Protein AF-A0A093KKQ3-F1 (afdb_monomer_lite)

Foldseek 3Di:
DLVVVLVVVLVVVLVVVLVVVLVVVLVVVLVVVLVVVLVVVLVVVLVVVLVVVLVVVPVVDPPVVSVVVSVVCSVPVSVVCSVPVSVVCSVVVSVVCSVPVSVVCSVPVSVVVSVVVSVVVSCVVCVPD

Radius of gyration: 27.03 Å; chains: 1; bounding box: 68×16×72 Å

pLDDT: mean 73.83, std 5.03, range [50.47, 81.94]

Sequence (129 aa):
VCASLCPHVCASLCPHVCASLCPHVCASLCPHVCASLCPHVCASLCPHVCASLCPHVCASLCPHVCASLCPHVCASLCPHVCASLCPHVCASLCPHVCASLCPHVCASLCPHVCASLCPHVCASLCPHV

Secondary structure (DSSP, 8-state):
-HHHHHHHHHHHHHHHHHHHHHHHHHHHHHHHHHHHHHHHHHHHHHHHHHHHHHHHHHHHS-HHHHHHHHHHHHHHHHHHHHHHHHHHHHHHHHHHHHHHHHHHHHHHHHHHHHHHHHHHHHHHH-TT-

Organism: Eurypyga helias (NCBI:txid54383)

Structure (mmCIF, N/C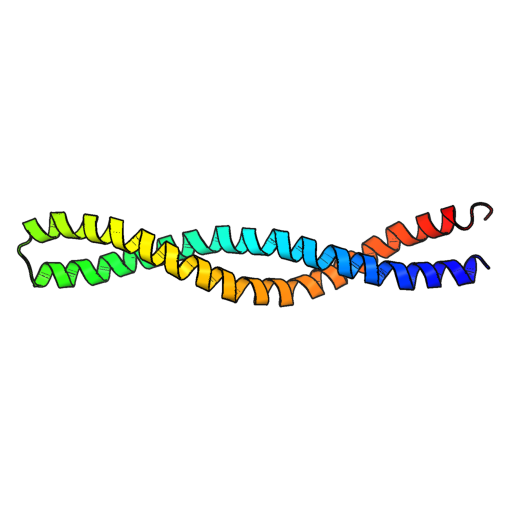A/C/O backbone):
data_AF-A0A093KKQ3-F1
#
_entry.id   AF-A0A093KKQ3-F1
#
loop_
_atom_site.group_PDB
_atom_site.id
_atom_site.type_symbol
_atom_site.label_atom_id
_atom_site.label_alt_id
_atom_site.label_comp_id
_atom_site.label_asym_id
_atom_site.label_entity_id
_atom_site.label_seq_id
_atom_site.pdbx_PDB_ins_code
_atom_site.Cartn_x
_atom_site.Cartn_y
_atom_site.Cartn_z
_atom_site.occupancy
_atom_site.B_iso_or_equiv
_atom_site.auth_seq_id
_atom_site.auth_comp_id
_atom_site.auth_asym_id
_atom_site.auth_atom_id
_atom_site.pdbx_PDB_model_num
ATOM 1 N N . VAL A 1 1 ? 30.386 -2.195 -33.028 1.00 60.06 1 VAL A N 1
ATOM 2 C CA . VAL A 1 1 ? 30.259 -3.036 -31.812 1.00 60.06 1 VAL A CA 1
ATOM 3 C C . VAL A 1 1 ? 29.685 -2.232 -30.652 1.00 60.06 1 VAL A C 1
ATOM 5 O O . VAL A 1 1 ? 28.593 -2.552 -30.218 1.00 60.06 1 VAL A O 1
ATOM 8 N N . CYS A 1 2 ? 30.326 -1.139 -30.224 1.00 64.69 2 CYS A N 1
ATOM 9 C CA . CYS A 1 2 ? 29.816 -0.274 -29.149 1.00 64.69 2 CYS A CA 1
ATOM 10 C C . CYS A 1 2 ? 28.413 0.304 -29.404 1.00 64.69 2 CYS A C 1
ATOM 12 O O . CYS A 1 2 ? 27.513 0.100 -28.599 1.00 64.69 2 CYS A O 1
ATOM 14 N N . ALA A 1 3 ? 28.180 0.921 -30.568 1.00 67.31 3 ALA A N 1
ATOM 15 C CA . ALA A 1 3 ? 26.886 1.530 -30.904 1.00 67.31 3 ALA A CA 1
ATOM 16 C C . ALA A 1 3 ? 25.694 0.548 -30.916 1.00 67.31 3 ALA A C 1
ATOM 18 O O . ALA A 1 3 ? 24.561 0.965 -30.706 1.00 67.31 3 ALA A O 1
ATOM 19 N N . SER A 1 4 ? 25.936 -0.749 -31.136 1.00 71.12 4 SER A N 1
ATOM 20 C CA . SER A 1 4 ? 24.900 -1.789 -31.103 1.00 71.12 4 SER A CA 1
ATOM 21 C C . SER A 1 4 ? 24.794 -2.468 -29.735 1.00 71.12 4 SER A C 1
ATOM 23 O O . SER A 1 4 ? 23.703 -2.832 -29.317 1.00 71.12 4 SER A O 1
ATOM 25 N N . LEU A 1 5 ? 25.907 -2.630 -29.013 1.00 73.88 5 LEU A N 1
ATOM 26 C CA . LEU A 1 5 ? 25.936 -3.313 -27.717 1.00 73.88 5 LEU A CA 1
ATOM 27 C C . LEU A 1 5 ? 25.300 -2.465 -26.609 1.00 73.88 5 LEU A C 1
ATOM 29 O O . LEU A 1 5 ? 24.531 -2.979 -25.801 1.00 73.88 5 LEU A O 1
ATOM 33 N N . CYS A 1 6 ? 25.573 -1.161 -26.612 1.00 75.06 6 CYS A N 1
ATOM 34 C CA . CYS A 1 6 ? 25.051 -0.199 -25.649 1.00 75.06 6 CYS A CA 1
ATOM 35 C C . CYS A 1 6 ? 23.516 -0.253 -25.505 1.00 75.06 6 CYS A C 1
ATOM 37 O O . CYS A 1 6 ? 23.044 -0.558 -24.409 1.00 75.06 6 CYS A O 1
ATOM 39 N N . PRO A 1 7 ? 22.710 -0.054 -26.566 1.00 77.38 7 PRO A N 1
ATOM 40 C CA . PRO A 1 7 ? 21.253 -0.114 -26.452 1.00 77.38 7 PRO A CA 1
ATOM 41 C C . PRO A 1 7 ? 20.736 -1.497 -26.029 1.00 77.38 7 PRO A C 1
ATOM 43 O O . PRO A 1 7 ? 19.763 -1.564 -25.282 1.00 77.38 7 PRO A O 1
ATOM 46 N N . HIS A 1 8 ? 21.397 -2.594 -26.423 1.00 79.31 8 HIS A N 1
ATOM 47 C CA . HIS A 1 8 ? 21.020 -3.943 -25.982 1.00 79.31 8 HIS A CA 1
ATOM 48 C C . HIS A 1 8 ? 21.252 -4.162 -24.483 1.00 79.31 8 HIS A C 1
ATOM 50 O O . HIS A 1 8 ? 20.366 -4.670 -23.793 1.00 79.31 8 HIS A O 1
ATOM 56 N N . VAL A 1 9 ? 22.405 -3.739 -23.961 1.00 77.19 9 VAL A N 1
ATOM 57 C CA . VAL A 1 9 ? 22.699 -3.813 -22.523 1.00 77.19 9 VAL A CA 1
ATOM 58 C C . VAL A 1 9 ? 21.701 -2.957 -21.750 1.00 77.19 9 VAL A C 1
ATOM 60 O O . VAL A 1 9 ? 21.103 -3.439 -20.793 1.00 77.19 9 VAL A O 1
ATOM 63 N N . CYS A 1 10 ? 21.434 -1.736 -22.212 1.00 75.81 10 CYS A N 1
ATOM 64 C CA . CYS A 1 10 ? 20.469 -0.830 -21.593 1.00 75.81 10 CYS A CA 1
ATOM 65 C C . CYS A 1 10 ? 19.054 -1.429 -21.556 1.00 75.81 10 CYS A C 1
ATOM 67 O 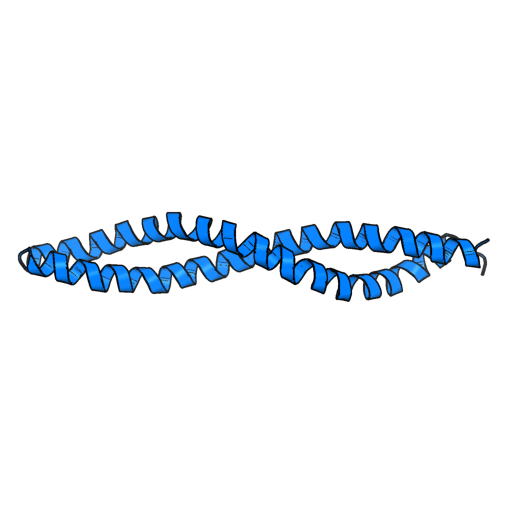O . CYS A 1 10 ? 18.433 -1.469 -20.496 1.00 75.81 10 CYS A O 1
ATOM 69 N N . ALA A 1 11 ? 18.578 -1.977 -22.677 1.00 78.62 11 ALA A N 1
ATOM 70 C CA . ALA A 1 11 ? 17.272 -2.628 -22.767 1.00 78.62 11 ALA A CA 1
ATOM 71 C C . ALA A 1 11 ? 17.144 -3.858 -21.851 1.00 78.62 11 ALA A C 1
ATOM 73 O O . ALA A 1 11 ? 16.043 -4.159 -21.398 1.00 78.62 11 ALA A O 1
ATOM 74 N N . SER A 1 12 ? 18.250 -4.548 -21.551 1.00 80.38 12 SER A N 1
ATOM 75 C CA . SER A 1 12 ? 18.267 -5.672 -20.604 1.00 80.38 12 SER A CA 1
ATOM 76 C C . SER A 1 12 ? 18.358 -5.226 -19.139 1.00 80.38 12 SER A C 1
ATOM 78 O O . SER A 1 12 ? 17.687 -5.788 -18.278 1.00 80.38 12 SER A O 1
ATOM 80 N N . LEU A 1 13 ? 19.139 -4.184 -18.841 1.00 76.31 13 LEU A N 1
ATOM 81 C CA . LEU A 1 13 ? 19.403 -3.740 -17.473 1.00 76.31 13 LEU A CA 1
ATOM 82 C C . LEU A 1 13 ? 18.191 -3.025 -16.869 1.00 76.31 13 LEU A C 1
ATOM 84 O O . LEU A 1 13 ? 17.849 -3.248 -15.711 1.00 76.31 13 LEU A O 1
ATOM 88 N N . CYS A 1 14 ? 17.523 -2.197 -17.672 1.00 74.69 14 CYS A N 1
ATOM 89 C CA . CYS A 1 14 ? 16.345 -1.434 -17.276 1.00 74.69 14 CYS A CA 1
ATOM 90 C C . CYS A 1 14 ? 15.255 -2.292 -16.607 1.00 74.69 14 CYS A C 1
ATOM 92 O O . CYS A 1 14 ? 14.917 -2.012 -15.457 1.00 74.69 14 CYS A O 1
ATOM 94 N N . PRO A 1 15 ? 14.732 -3.361 -17.238 1.00 78.00 15 PRO A N 1
ATOM 95 C CA . PRO A 1 15 ? 13.706 -4.196 -16.620 1.00 78.00 15 PRO A CA 1
ATOM 96 C C . PRO A 1 15 ? 14.198 -4.915 -15.357 1.00 78.00 15 PRO A C 1
ATOM 98 O O . PRO A 1 15 ? 13.417 -5.060 -14.419 1.00 78.00 15 PRO A O 1
ATOM 101 N N . HIS A 1 16 ? 15.476 -5.307 -15.276 1.00 79.62 16 HIS A N 1
ATOM 102 C CA . HIS A 1 16 ? 16.039 -5.899 -14.055 1.00 79.62 16 HIS A CA 1
ATOM 103 C C . HIS A 1 16 ? 16.093 -4.902 -12.896 1.00 79.62 16 HIS A C 1
ATOM 105 O O . HIS A 1 16 ? 15.691 -5.228 -11.778 1.00 79.62 16 HIS A O 1
ATOM 111 N N . VAL A 1 17 ? 16.531 -3.673 -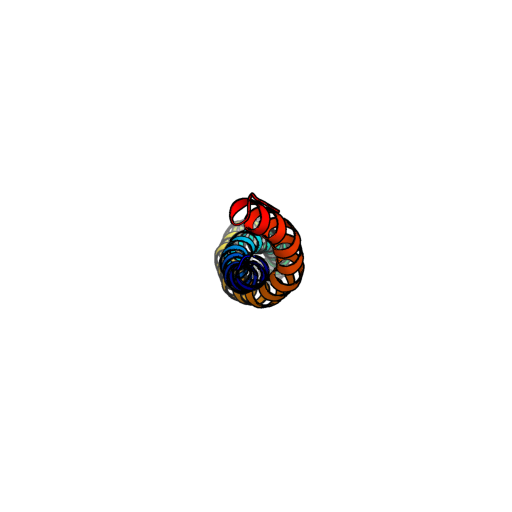13.165 1.00 75.75 17 VAL A N 1
ATOM 112 C CA . VAL A 1 17 ? 16.560 -2.600 -12.169 1.00 75.75 17 VAL A CA 1
ATOM 113 C C . VAL A 1 17 ? 15.139 -2.277 -11.705 1.00 75.75 17 VAL A C 1
ATOM 115 O O . VAL A 1 17 ? 14.901 -2.246 -10.498 1.00 75.75 17 VAL A O 1
ATOM 118 N N . CYS A 1 18 ? 14.175 -2.160 -12.624 1.00 73.44 18 CYS A N 1
ATOM 119 C CA . CYS A 1 18 ? 12.760 -1.992 -12.281 1.00 73.44 18 CYS A CA 1
ATOM 120 C C . CYS A 1 18 ? 12.255 -3.122 -11.380 1.00 73.44 18 CYS A C 1
ATOM 122 O O . CYS A 1 18 ? 11.741 -2.861 -10.296 1.00 73.44 18 CYS A O 1
ATOM 124 N N . ALA A 1 19 ? 12.449 -4.375 -11.796 1.00 77.19 19 ALA A N 1
ATOM 125 C CA . ALA A 1 19 ? 11.991 -5.546 -11.057 1.00 77.19 19 ALA A CA 1
ATOM 126 C C . ALA A 1 19 ? 12.617 -5.650 -9.657 1.00 77.19 19 ALA A C 1
ATOM 128 O O . ALA A 1 19 ? 11.985 -6.196 -8.759 1.00 77.19 19 ALA A O 1
ATOM 129 N N . SER A 1 20 ? 13.823 -5.108 -9.454 1.00 79.56 20 SER A N 1
ATOM 130 C CA . SER A 1 20 ? 14.462 -5.035 -8.135 1.00 79.56 20 SER A CA 1
ATOM 131 C C . SER A 1 20 ? 13.943 -3.879 -7.271 1.00 79.56 20 SER A C 1
ATOM 133 O O . SER A 1 20 ? 13.749 -4.048 -6.071 1.00 79.56 20 SER A O 1
ATOM 135 N N . LEU A 1 21 ? 13.657 -2.716 -7.864 1.00 75.06 21 LEU A N 1
ATOM 136 C CA . LEU A 1 21 ? 13.213 -1.519 -7.146 1.00 75.06 21 LEU A CA 1
ATOM 137 C C . LEU A 1 21 ? 11.751 -1.602 -6.710 1.00 75.06 21 LEU A C 1
ATOM 139 O O . LEU A 1 21 ? 11.443 -1.201 -5.587 1.00 75.06 21 LEU A O 1
ATOM 143 N N . CYS A 1 22 ? 10.859 -2.128 -7.560 1.00 73.25 22 CYS A N 1
ATOM 144 C CA . CYS A 1 22 ? 9.430 -2.182 -7.241 1.00 73.25 22 CYS A CA 1
ATOM 145 C C . CYS A 1 22 ? 9.175 -2.894 -5.890 1.00 73.25 22 CYS A C 1
ATOM 147 O O . CYS A 1 22 ? 8.547 -2.282 -5.029 1.00 73.25 22 CYS A O 1
ATOM 149 N N . PRO A 1 23 ? 9.707 -4.109 -5.624 1.00 76.38 23 PRO A N 1
ATOM 150 C CA . PRO A 1 23 ? 9.524 -4.802 -4.349 1.00 76.38 23 PRO A CA 1
ATOM 151 C C . PRO A 1 23 ? 10.029 -4.007 -3.144 1.00 76.38 23 PRO A C 1
ATOM 153 O O . PRO A 1 23 ? 9.369 -4.004 -2.109 1.00 76.38 23 PRO A O 1
ATOM 156 N N . HIS A 1 24 ? 11.169 -3.319 -3.266 1.00 79.31 24 HIS A N 1
ATOM 157 C CA . HIS A 1 24 ? 11.733 -2.521 -2.174 1.00 79.31 24 HIS A CA 1
ATOM 158 C C . HIS A 1 24 ? 10.862 -1.311 -1.834 1.00 79.31 24 HIS A C 1
ATOM 160 O O . HIS A 1 24 ? 10.651 -1.020 -0.657 1.00 79.31 24 HIS A O 1
ATOM 166 N N . VAL A 1 25 ? 10.317 -0.637 -2.848 1.00 74.00 25 VAL A N 1
ATOM 167 C CA . VAL A 1 25 ? 9.379 0.474 -2.643 1.00 74.00 25 VAL A CA 1
ATOM 168 C C . VAL A 1 25 ? 8.061 -0.036 -2.062 1.00 74.00 25 VAL A C 1
ATOM 170 O O . VAL A 1 25 ? 7.551 0.539 -1.103 1.00 74.00 25 VAL A O 1
ATOM 173 N N . CYS A 1 26 ? 7.532 -1.148 -2.580 1.00 72.44 26 CYS A N 1
ATOM 174 C CA . CYS A 1 26 ? 6.336 -1.780 -2.030 1.00 72.44 26 CYS A CA 1
ATOM 175 C C . CYS A 1 26 ? 6.548 -2.139 -0.537 1.00 72.44 26 CYS A C 1
ATOM 177 O O . CYS A 1 26 ? 5.713 -1.826 0.312 1.00 72.44 26 CYS A O 1
ATOM 179 N N . ALA A 1 27 ? 7.689 -2.751 -0.202 1.00 75.56 27 ALA A N 1
ATOM 180 C CA . ALA A 1 27 ? 8.023 -3.188 1.152 1.00 75.56 27 ALA A CA 1
ATOM 181 C C . ALA A 1 27 ? 8.261 -2.035 2.137 1.00 75.56 27 ALA A C 1
ATOM 183 O O . ALA A 1 27 ? 8.078 -2.240 3.333 1.00 75.56 27 ALA A O 1
ATOM 184 N N . SER A 1 28 ? 8.648 -0.843 1.675 1.00 78.31 28 SER A N 1
ATOM 185 C CA . SER A 1 28 ? 8.808 0.333 2.540 1.00 78.31 28 SER A CA 1
ATOM 186 C C . SER A 1 28 ? 7.499 1.101 2.733 1.00 78.31 28 SER A C 1
ATOM 188 O O . SER A 1 28 ? 7.192 1.521 3.848 1.00 78.31 28 SER A O 1
ATOM 190 N N . LEU A 1 29 ? 6.681 1.241 1.685 1.00 73.56 29 LEU A N 1
ATOM 191 C CA . LEU A 1 29 ? 5.404 1.958 1.755 1.00 73.56 29 LEU A CA 1
ATOM 192 C C . LEU A 1 29 ? 4.338 1.196 2.533 1.00 73.56 29 LEU A C 1
ATOM 194 O O . LEU A 1 29 ? 3.629 1.797 3.341 1.00 73.56 29 LEU A O 1
ATOM 198 N N . CYS A 1 30 ? 4.210 -0.108 2.293 1.00 72.62 30 CYS A N 1
ATOM 199 C CA . CYS A 1 30 ? 3.126 -0.899 2.860 1.00 72.62 30 CYS A CA 1
ATOM 200 C C . CYS A 1 30 ? 3.146 -0.852 4.430 1.00 72.62 30 CYS A C 1
ATOM 202 O O . CYS A 1 30 ? 2.107 -0.545 5.014 1.00 72.62 30 CYS A O 1
ATOM 204 N N . PRO A 1 31 ? 4.293 -0.927 5.147 1.00 75.38 31 PRO A N 1
ATOM 205 C CA . PRO A 1 31 ? 4.375 -0.665 6.596 1.00 75.38 31 PRO A CA 1
ATOM 206 C C . PRO A 1 31 ? 3.993 0.756 7.036 1.00 75.38 31 PRO A C 1
ATOM 208 O O . PRO A 1 31 ? 3.360 0.916 8.079 1.00 75.38 31 PRO A O 1
ATOM 211 N N . HIS A 1 32 ? 4.358 1.793 6.274 1.00 77.62 32 HIS A N 1
ATOM 212 C CA . HIS A 1 32 ? 4.003 3.181 6.603 1.00 77.62 32 HIS A CA 1
ATOM 213 C C . HIS A 1 32 ? 2.494 3.428 6.492 1.00 77.62 32 HIS A C 1
ATOM 215 O O . HIS A 1 32 ? 1.894 4.088 7.347 1.00 77.62 32 HIS A O 1
ATOM 221 N N . VAL A 1 33 ? 1.864 2.859 5.465 1.00 71.75 33 VAL A N 1
ATOM 222 C CA . VAL A 1 33 ? 0.409 2.900 5.290 1.00 71.75 33 VAL A CA 1
ATOM 223 C C . VAL A 1 33 ? -0.279 2.173 6.448 1.00 71.75 33 VAL A C 1
ATOM 225 O O . VAL A 1 33 ? -1.178 2.736 7.067 1.00 71.75 33 VAL A O 1
ATOM 228 N N . CYS A 1 34 ? 0.200 0.987 6.833 1.00 71.44 34 CYS A N 1
ATOM 229 C CA . CYS A 1 34 ? -0.286 0.283 8.024 1.00 71.44 34 CYS A CA 1
ATOM 230 C C . CYS A 1 34 ? -0.172 1.139 9.292 1.00 71.44 34 CYS A C 1
ATOM 232 O O . CYS A 1 34 ? -1.155 1.328 10.008 1.00 71.44 34 CYS A O 1
ATOM 234 N N . ALA A 1 35 ? 1.017 1.680 9.561 1.00 74.19 35 ALA A N 1
ATOM 235 C CA . ALA A 1 35 ? 1.310 2.430 10.778 1.00 74.19 35 ALA A CA 1
ATOM 236 C C . ALA A 1 35 ? 0.499 3.730 10.903 1.00 74.19 35 ALA A C 1
ATOM 238 O O . ALA A 1 35 ? 0.258 4.181 12.018 1.00 74.19 35 ALA A O 1
ATOM 239 N N . SER A 1 36 ? 0.068 4.322 9.787 1.00 76.88 36 SER A N 1
ATOM 240 C CA . SER A 1 36 ? -0.773 5.527 9.771 1.00 76.88 36 SER A CA 1
ATOM 241 C C . SER A 1 36 ? -2.268 5.210 9.866 1.00 76.88 36 SER A C 1
ATOM 243 O O . SER A 1 36 ? -2.983 5.852 10.634 1.00 76.88 36 SER A O 1
ATOM 245 N N . LEU A 1 37 ? -2.758 4.196 9.146 1.00 72.12 37 LEU A N 1
ATOM 246 C CA . LEU A 1 37 ? -4.180 3.830 9.148 1.00 72.12 37 LEU A CA 1
ATOM 247 C C . LEU A 1 37 ? -4.627 3.175 10.454 1.00 72.12 37 LEU A C 1
ATOM 249 O O . LEU A 1 37 ? -5.702 3.497 10.954 1.00 72.12 37 LEU A O 1
ATOM 253 N N . CYS A 1 38 ? -3.813 2.286 11.025 1.00 72.12 38 CYS A N 1
ATOM 254 C CA . CYS A 1 38 ? -4.149 1.568 12.257 1.00 72.12 38 CYS A CA 1
ATOM 255 C C . CYS A 1 38 ? -4.556 2.505 13.414 1.00 72.12 38 CYS A C 1
ATOM 257 O O . CYS A 1 38 ? -5.649 2.331 13.958 1.00 72.12 38 CYS A O 1
ATOM 259 N N . PRO A 1 39 ? -3.767 3.537 13.776 1.00 74.94 39 PRO A N 1
ATOM 260 C CA . PRO A 1 39 ? -4.157 4.464 14.833 1.00 74.94 39 PRO A CA 1
ATOM 261 C C . PRO A 1 39 ? -5.400 5.294 14.480 1.00 74.94 39 PRO A C 1
ATOM 263 O O . PRO A 1 39 ? -6.195 5.566 15.375 1.00 74.94 39 PRO A O 1
ATOM 266 N N . HIS A 1 40 ? -5.631 5.646 13.209 1.00 77.38 40 HIS A N 1
ATOM 267 C CA . HIS A 1 40 ? -6.856 6.349 12.795 1.00 77.38 40 HIS A CA 1
ATOM 268 C C . HIS A 1 40 ? -8.115 5.481 12.924 1.00 77.38 40 HIS A C 1
ATOM 270 O O . HIS A 1 40 ? -9.149 5.943 13.418 1.00 77.38 40 HIS A O 1
ATOM 276 N N . VAL A 1 41 ? -8.033 4.214 12.519 1.00 70.44 41 VAL A N 1
ATOM 277 C CA . VAL A 1 41 ? -9.120 3.237 12.677 1.00 70.44 41 VAL A CA 1
ATOM 278 C C . VAL A 1 41 ? -9.402 3.017 14.165 1.00 70.44 41 VAL A C 1
ATOM 280 O O . VAL A 1 41 ? -10.552 3.092 14.590 1.00 70.44 41 VAL A O 1
ATOM 283 N N . CYS A 1 42 ? -8.362 2.859 14.983 1.00 71.19 42 CYS A N 1
ATOM 284 C CA . CYS A 1 42 ? -8.495 2.769 16.435 1.00 71.19 42 CYS A CA 1
ATOM 285 C C . CYS A 1 42 ? -9.164 4.009 17.041 1.00 71.19 42 CYS A C 1
ATOM 287 O O . CYS A 1 42 ? -10.159 3.886 17.752 1.00 71.19 42 CYS A O 1
ATOM 289 N N . ALA A 1 43 ? -8.667 5.205 16.730 1.00 73.69 43 ALA A N 1
ATOM 290 C CA . ALA A 1 43 ? -9.180 6.451 17.292 1.00 73.69 43 ALA A CA 1
ATOM 291 C C . ALA A 1 43 ? -10.643 6.735 16.912 1.00 73.69 43 ALA A C 1
ATOM 293 O O . ALA A 1 43 ? -11.337 7.406 17.668 1.00 73.69 43 ALA A O 1
ATOM 294 N N . SER A 1 44 ? -11.122 6.224 15.774 1.00 76.81 44 SER A N 1
ATOM 295 C CA . SER A 1 44 ? -12.516 6.388 15.337 1.00 76.81 44 SER A CA 1
ATOM 296 C C . SER A 1 44 ? -13.452 5.313 15.899 1.00 76.81 44 SER A C 1
ATOM 298 O O . SER A 1 44 ? -14.523 5.642 16.407 1.00 76.81 44 SER A O 1
ATOM 300 N N . LEU A 1 45 ? -13.063 4.034 15.873 1.00 71.69 45 LEU A N 1
ATOM 301 C CA . LEU A 1 45 ? -13.917 2.934 16.342 1.00 71.69 45 LEU A CA 1
ATOM 302 C C . LEU A 1 45 ? -14.061 2.889 17.863 1.00 71.69 45 LEU A C 1
ATOM 304 O O . LEU A 1 45 ? -15.160 2.651 18.358 1.00 71.69 45 LEU A O 1
ATOM 308 N N . CYS A 1 46 ? -12.983 3.133 18.608 1.00 71.06 46 CYS A N 1
ATOM 309 C CA . CYS A 1 46 ? -12.987 3.060 20.071 1.00 71.06 46 CYS A CA 1
ATOM 310 C C . CYS A 1 46 ? -14.083 3.935 20.718 1.00 71.06 46 CYS A C 1
ATOM 312 O O . CYS A 1 46 ? -14.895 3.402 21.479 1.00 71.06 46 CYS A O 1
ATOM 314 N N . PRO A 1 47 ? -14.201 5.240 20.396 1.00 73.94 47 PRO A N 1
ATOM 315 C CA . PRO A 1 47 ? -15.258 6.075 20.959 1.00 73.94 47 PRO A CA 1
ATOM 316 C C . PRO A 1 47 ? -16.663 5.664 20.499 1.00 73.94 47 PRO A C 1
ATOM 318 O O . PRO A 1 47 ? -17.590 5.754 21.299 1.00 73.94 47 PRO A O 1
ATOM 321 N N . HIS A 1 48 ? -16.844 5.162 19.271 1.00 75.12 48 HIS A N 1
ATOM 322 C CA . HIS A 1 48 ? -18.151 4.674 18.804 1.00 75.12 48 HIS A CA 1
ATOM 323 C C . HIS A 1 48 ? -18.609 3.404 19.534 1.00 75.12 48 HIS A C 1
ATOM 325 O O . HIS A 1 48 ? -19.775 3.292 19.924 1.00 75.12 48 HIS A O 1
ATOM 331 N N . VAL A 1 49 ? -17.698 2.457 19.760 1.00 68.88 49 VAL A N 1
ATOM 332 C CA . VAL A 1 49 ? -17.973 1.235 20.528 1.00 68.88 49 VAL A CA 1
ATOM 333 C C . VAL A 1 49 ? -18.302 1.596 21.978 1.00 68.88 49 VAL A C 1
ATOM 335 O O . VAL A 1 49 ? -19.309 1.139 22.511 1.00 68.88 49 VAL A O 1
ATOM 338 N N . CYS A 1 50 ? -17.532 2.498 22.592 1.00 69.25 50 CYS A N 1
ATOM 339 C CA . CYS A 1 50 ? -17.822 3.009 23.932 1.00 69.25 50 CYS A CA 1
ATOM 340 C C . CYS A 1 50 ? -19.180 3.722 24.009 1.00 69.25 50 CYS A C 1
ATOM 342 O O . CYS A 1 50 ? -19.983 3.435 24.891 1.00 69.25 50 CYS A O 1
ATOM 344 N N . ALA A 1 51 ? -19.481 4.619 23.072 1.00 71.56 51 ALA A N 1
ATOM 345 C CA . ALA A 1 51 ? -20.730 5.375 23.081 1.00 71.56 51 ALA A CA 1
ATOM 346 C C . ALA A 1 51 ? -21.975 4.506 22.838 1.00 71.56 51 ALA A C 1
ATOM 348 O O . ALA A 1 51 ? -23.060 4.901 23.248 1.00 71.56 51 ALA A O 1
ATOM 349 N N . SER A 1 52 ? -21.841 3.343 22.194 1.00 72.75 52 SER A N 1
ATOM 350 C CA . SER A 1 52 ? -22.960 2.423 21.939 1.00 72.75 52 SER A CA 1
ATOM 351 C C . SER A 1 52 ? -23.147 1.385 23.047 1.00 72.75 52 SER A C 1
ATOM 353 O O . SER A 1 52 ? -24.273 1.158 23.482 1.00 72.75 52 SER A O 1
ATOM 355 N N . LEU A 1 53 ? -22.070 0.784 23.561 1.00 68.12 53 LEU A N 1
ATOM 356 C CA . LEU A 1 53 ? -22.158 -0.225 24.625 1.00 68.12 53 LEU A CA 1
ATOM 357 C C . LEU A 1 53 ? -22.500 0.379 25.984 1.00 68.12 53 LEU A C 1
ATOM 359 O O . LEU A 1 53 ? -23.317 -0.192 26.708 1.00 68.12 53 LEU A O 1
ATOM 363 N N . CYS A 1 54 ? -21.908 1.524 26.330 1.00 66.69 54 CYS A N 1
ATO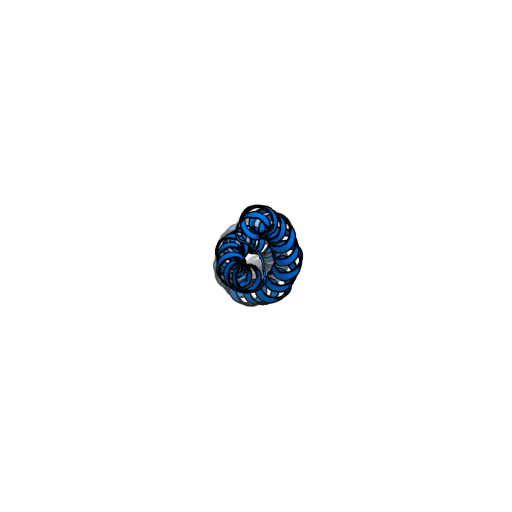M 364 C CA . CYS A 1 54 ? -22.096 2.119 27.649 1.00 66.69 54 CYS A CA 1
ATOM 365 C C . CYS A 1 54 ? -23.582 2.393 27.951 1.00 66.69 54 CYS A C 1
ATOM 367 O O . CYS A 1 54 ? -24.046 1.908 28.974 1.00 66.69 54 CYS A O 1
ATOM 369 N N . PRO A 1 55 ? -24.389 3.035 27.081 1.00 68.50 55 PRO A N 1
ATOM 370 C CA . PRO A 1 55 ? -25.813 3.262 27.345 1.00 68.50 55 PRO A CA 1
ATOM 371 C C . PRO A 1 55 ? -26.634 1.982 27.526 1.00 68.50 55 PRO A C 1
ATOM 373 O O . PRO A 1 55 ? -27.519 1.948 28.378 1.00 68.50 55 PRO A O 1
ATOM 376 N N . HIS A 1 56 ? -26.353 0.927 26.754 1.00 68.19 56 HIS A N 1
ATOM 377 C CA . HIS A 1 56 ? -27.080 -0.342 26.859 1.00 68.19 56 HIS A CA 1
ATOM 378 C C . HIS A 1 56 ? -26.777 -1.066 28.172 1.00 68.19 56 HIS A C 1
ATOM 380 O O . HIS A 1 56 ? -27.695 -1.529 28.849 1.00 68.19 56 HIS A O 1
ATOM 386 N N . VAL A 1 57 ? -25.504 -1.098 28.573 1.00 64.62 57 VAL A N 1
ATOM 387 C CA . VAL A 1 57 ? -25.091 -1.627 29.878 1.00 64.62 57 VAL A CA 1
ATOM 388 C C . VAL A 1 57 ? -25.681 -0.759 30.997 1.00 64.62 57 VAL A C 1
ATOM 390 O O . VAL A 1 57 ? -26.253 -1.298 31.946 1.00 64.62 57 VAL A O 1
ATOM 393 N N . CYS A 1 58 ? -25.657 0.570 30.830 1.00 64.19 58 CYS A N 1
ATOM 394 C CA . CYS A 1 58 ? -26.238 1.539 31.757 1.00 64.19 58 CYS A CA 1
ATOM 395 C C . CYS A 1 58 ? -27.738 1.375 31.977 1.00 64.19 58 CYS A C 1
ATOM 397 O O . CYS A 1 58 ? -28.206 1.561 33.093 1.00 64.19 58 CYS A O 1
ATOM 399 N N . ALA A 1 59 ? -28.495 1.042 30.937 1.00 66.69 59 ALA A N 1
ATOM 400 C CA . ALA A 1 59 ? -29.934 0.836 31.050 1.00 66.69 59 ALA A CA 1
ATOM 401 C C . ALA A 1 59 ? -30.287 -0.451 31.818 1.00 66.69 59 ALA A C 1
ATOM 403 O O . ALA A 1 59 ? -31.379 -0.555 32.371 1.00 66.69 59 ALA A O 1
ATOM 404 N N . SER A 1 60 ? -29.370 -1.423 31.860 1.00 66.50 60 SER A N 1
ATOM 405 C CA . SER A 1 60 ? -29.562 -2.713 32.53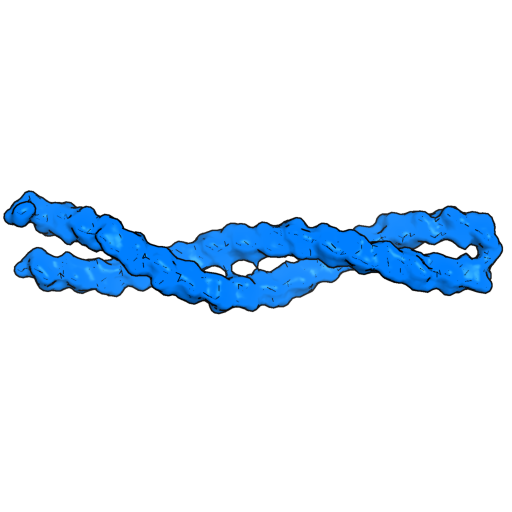8 1.00 66.50 60 SER A CA 1
ATOM 406 C C . SER A 1 60 ? -29.039 -2.759 33.981 1.00 66.50 60 SER A C 1
ATOM 408 O O . SER A 1 60 ? -29.333 -3.710 34.704 1.00 66.50 60 SER A O 1
ATOM 410 N N . LEU A 1 61 ? -28.260 -1.757 34.410 1.00 65.75 61 LEU A N 1
ATOM 411 C CA . LEU A 1 61 ? -27.522 -1.750 35.679 1.00 65.75 61 LEU A CA 1
ATOM 412 C C . LEU A 1 61 ? -27.627 -0.401 36.406 1.00 65.75 61 LEU A C 1
ATOM 414 O O . LEU A 1 61 ? -27.893 0.642 35.820 1.00 65.75 61 LEU A O 1
ATOM 418 N N . CYS A 1 62 ? -27.377 -0.407 37.716 1.00 69.94 62 CYS A N 1
ATOM 419 C CA . CYS A 1 62 ? -27.392 0.799 38.544 1.00 69.94 62 CYS A CA 1
ATOM 420 C C . CYS A 1 62 ? -26.262 1.774 38.145 1.00 69.94 62 CYS A C 1
ATOM 422 O O . CYS A 1 62 ? -25.140 1.328 37.899 1.00 69.94 62 CYS A O 1
ATOM 424 N N . PRO A 1 63 ? -26.468 3.103 38.207 1.00 67.38 63 PRO A N 1
ATOM 425 C CA . PRO A 1 63 ? -25.523 4.104 37.692 1.00 67.38 63 PRO A CA 1
ATOM 426 C C . PRO A 1 63 ? -24.095 4.011 38.264 1.00 67.38 63 PRO A C 1
ATOM 428 O O . PRO A 1 63 ? -23.131 4.268 37.545 1.00 67.38 63 PRO A O 1
ATOM 431 N N . HIS A 1 64 ? -23.929 3.586 39.522 1.00 65.56 64 HIS A N 1
ATOM 432 C CA . HIS A 1 64 ? -22.604 3.365 40.120 1.00 65.56 64 HIS A CA 1
ATOM 433 C C . HIS A 1 64 ? -21.830 2.200 39.496 1.00 65.56 64 HIS A C 1
ATOM 435 O O . HIS A 1 64 ? -20.617 2.294 39.320 1.00 65.56 64 HIS A O 1
ATOM 441 N N . VAL A 1 65 ? -22.525 1.117 39.149 1.00 65.31 65 VAL A N 1
ATOM 442 C CA . VAL A 1 65 ? -21.933 -0.047 38.473 1.00 65.31 65 VAL A CA 1
ATOM 443 C C . VAL A 1 65 ? -21.513 0.349 37.062 1.00 65.31 65 VAL A C 1
ATOM 445 O O . VAL A 1 65 ? -20.463 -0.046 36.572 1.00 65.31 65 VAL A O 1
ATOM 448 N N . CYS A 1 66 ? -22.300 1.206 36.427 1.00 67.25 66 CYS A N 1
ATOM 449 C CA . CYS A 1 66 ? -22.040 1.683 35.082 1.00 67.25 66 CYS A CA 1
ATOM 450 C C . CYS A 1 66 ? -20.817 2.599 35.020 1.00 67.25 66 CYS A C 1
ATOM 452 O O . CYS A 1 66 ? -19.968 2.428 34.147 1.00 67.25 66 CYS A O 1
ATOM 454 N N . ALA A 1 67 ? -20.687 3.520 35.978 1.00 69.12 67 ALA A N 1
ATOM 455 C CA . ALA A 1 67 ? -19.541 4.418 36.071 1.00 69.12 67 ALA A CA 1
ATOM 456 C C . ALA A 1 67 ? -18.205 3.672 36.256 1.00 69.12 67 ALA A C 1
ATOM 458 O O . ALA A 1 67 ? -17.177 4.158 35.789 1.00 69.12 67 ALA A O 1
ATOM 459 N N . SER A 1 68 ? -18.206 2.493 36.890 1.00 72.62 68 SER A N 1
ATOM 460 C CA . SER A 1 68 ? -17.000 1.672 37.052 1.00 72.62 68 SER A CA 1
ATOM 461 C C . SER A 1 68 ? -16.761 0.709 35.884 1.00 72.62 68 SER A C 1
ATOM 463 O O . SER A 1 68 ? -15.624 0.571 35.436 1.00 72.62 68 SER A O 1
ATOM 465 N N . LEU A 1 69 ? -17.803 0.069 35.341 1.00 71.25 69 LEU A N 1
ATOM 466 C CA . LEU A 1 69 ? -17.656 -0.909 34.255 1.00 71.25 69 LEU A CA 1
ATOM 467 C C . LEU A 1 69 ? -17.337 -0.273 32.905 1.00 71.25 69 LEU A C 1
ATOM 469 O O . LEU A 1 69 ? -16.489 -0.794 32.185 1.00 71.25 69 LEU A O 1
ATOM 473 N N . CYS A 1 70 ? -17.985 0.836 32.552 1.00 71.50 70 CYS A N 1
ATOM 474 C CA . CYS A 1 70 ? -17.815 1.479 31.247 1.00 71.50 70 CYS A CA 1
ATOM 475 C C . CYS A 1 70 ? -16.342 1.776 30.898 1.00 71.50 70 CYS A C 1
ATOM 477 O O . CYS A 1 70 ? -15.894 1.347 29.832 1.00 71.50 70 CYS A O 1
ATOM 479 N N . PRO A 1 71 ? -15.542 2.428 31.767 1.00 75.00 71 PRO A N 1
ATOM 480 C CA . PRO A 1 71 ? -14.130 2.664 31.474 1.00 75.00 71 PRO A CA 1
ATOM 481 C C . PRO A 1 71 ? -13.310 1.368 31.366 1.00 75.00 71 PRO A C 1
ATOM 483 O O . PRO A 1 71 ? -12.429 1.294 30.513 1.00 75.00 71 PRO A O 1
ATOM 486 N N . HIS A 1 72 ? -13.610 0.326 32.152 1.00 76.06 72 HIS A N 1
ATOM 487 C CA . HIS A 1 72 ? -12.920 -0.969 32.056 1.00 76.06 72 HIS A CA 1
ATOM 488 C C . HIS A 1 72 ? -13.256 -1.738 30.773 1.00 76.06 72 HIS A C 1
ATOM 490 O O . HIS A 1 72 ? -12.370 -2.324 30.144 1.00 76.06 72 HIS A O 1
ATOM 496 N N . VAL A 1 73 ? -14.521 -1.720 30.355 1.00 71.94 73 VAL A N 1
ATOM 497 C CA . VAL A 1 73 ? -14.960 -2.310 29.085 1.00 71.94 73 VAL A CA 1
ATOM 498 C C . VAL A 1 73 ? -14.300 -1.567 27.929 1.00 71.94 73 VAL A C 1
ATOM 500 O O . VAL A 1 73 ? -13.683 -2.198 27.081 1.00 71.94 73 VAL A O 1
ATOM 503 N N . CYS A 1 74 ? -14.319 -0.233 27.937 1.00 71.56 74 CYS A N 1
ATOM 504 C CA . CYS A 1 74 ? -13.613 0.569 26.943 1.00 71.56 74 CYS A CA 1
ATOM 505 C C . CYS A 1 74 ? -12.113 0.248 26.900 1.00 71.56 74 CYS A C 1
ATOM 507 O O . CYS A 1 74 ? -11.586 -0.058 25.834 1.00 71.56 74 CYS A O 1
ATOM 509 N N . ALA A 1 75 ? -11.431 0.238 28.045 1.00 74.62 75 ALA A N 1
ATOM 510 C CA . ALA A 1 75 ? -9.997 -0.027 28.110 1.00 74.62 75 ALA A CA 1
ATOM 511 C C . ALA A 1 75 ? -9.605 -1.448 27.664 1.00 74.62 75 ALA A C 1
ATOM 513 O O . ALA A 1 75 ? -8.470 -1.646 27.245 1.00 74.62 75 ALA A O 1
ATOM 514 N N . SER A 1 76 ? -10.514 -2.427 27.732 1.00 77.38 76 SER A N 1
ATOM 515 C CA . SER A 1 76 ? -10.250 -3.815 27.321 1.00 77.38 76 SER A CA 1
ATOM 516 C C . SER A 1 76 ? -10.673 -4.112 25.880 1.00 77.38 76 SER A C 1
ATOM 518 O O . SER A 1 76 ? -9.907 -4.714 25.127 1.00 77.38 76 SER A O 1
ATOM 520 N N . LEU A 1 77 ? -11.857 -3.662 25.452 1.00 73.25 77 LEU A N 1
ATOM 521 C CA . LEU A 1 77 ? -12.362 -3.920 24.101 1.00 73.25 77 LEU A CA 1
ATOM 522 C C . LEU A 1 77 ? -11.587 -3.140 23.042 1.00 73.25 77 LEU A C 1
ATOM 524 O O . LEU A 1 77 ? -11.271 -3.696 21.996 1.00 73.25 77 LEU A O 1
ATOM 528 N N . CYS A 1 78 ? -11.258 -1.876 23.308 1.00 72.62 78 CYS A N 1
ATOM 529 C CA . CYS A 1 78 ? -10.554 -1.016 22.357 1.00 72.62 78 CYS A CA 1
ATOM 530 C C . CYS A 1 78 ? -9.234 -1.636 21.857 1.00 72.62 78 CYS A C 1
ATOM 532 O O . CYS A 1 78 ? -9.083 -1.797 20.644 1.00 72.62 78 CYS A O 1
ATOM 534 N N . PRO A 1 79 ? -8.303 -2.071 22.730 1.00 75.94 79 PRO A N 1
ATOM 535 C CA . PRO A 1 79 ? -7.078 -2.721 22.274 1.00 75.94 79 PRO A CA 1
ATOM 536 C C . PRO A 1 79 ? -7.326 -4.064 21.574 1.00 75.94 79 PRO A C 1
ATOM 538 O O . PRO A 1 79 ? -6.608 -4.367 20.626 1.00 75.94 79 PRO A O 1
ATOM 541 N N . HIS A 1 80 ? -8.343 -4.847 21.956 1.00 78.25 80 HIS A N 1
ATOM 542 C CA . HIS A 1 80 ? -8.679 -6.100 21.259 1.00 78.25 80 HIS A CA 1
ATOM 543 C C . HIS A 1 80 ? -9.240 -5.875 19.849 1.00 78.25 80 HIS A C 1
ATOM 545 O O . HIS A 1 80 ? -8.856 -6.566 18.901 1.00 78.25 80 HIS A O 1
ATOM 551 N N . VAL A 1 81 ? -10.126 -4.892 19.692 1.00 73.31 81 VAL A N 1
ATOM 552 C CA . VAL A 1 81 ? -10.665 -4.482 18.391 1.00 73.31 81 VAL A CA 1
ATOM 553 C C . VAL A 1 81 ? -9.529 -3.956 17.518 1.00 73.31 81 VAL A C 1
ATOM 555 O O . VAL A 1 81 ? -9.386 -4.389 16.381 1.00 73.31 81 VAL A O 1
ATOM 558 N N . CYS A 1 82 ? -8.650 -3.116 18.065 1.00 74.06 82 CYS A N 1
ATOM 559 C CA . CYS A 1 82 ? -7.451 -2.656 17.369 1.00 74.06 82 CYS A CA 1
ATOM 560 C C . CYS A 1 82 ? -6.540 -3.814 16.944 1.00 74.06 82 CYS A C 1
ATOM 562 O O . CYS A 1 82 ? -6.175 -3.919 15.778 1.00 74.06 82 CYS A O 1
ATOM 564 N N . ALA A 1 83 ? -6.196 -4.719 17.859 1.00 75.88 83 ALA A N 1
ATOM 565 C CA . ALA A 1 83 ? -5.300 -5.835 17.572 1.00 75.88 83 ALA A CA 1
ATOM 566 C C . ALA A 1 83 ? -5.861 -6.819 16.531 1.00 75.88 83 ALA A C 1
ATOM 568 O O . ALA A 1 83 ? -5.080 -7.485 15.860 1.00 75.88 83 ALA A O 1
ATOM 569 N N . SER A 1 84 ? -7.186 -6.906 16.376 1.00 78.69 84 SER A N 1
ATOM 570 C CA . SER A 1 84 ? -7.830 -7.769 15.377 1.00 78.69 84 SER A CA 1
ATOM 571 C C . SER A 1 84 ? -8.047 -7.065 14.035 1.00 78.69 84 SER A C 1
ATOM 573 O O . SER A 1 84 ? -7.688 -7.612 12.994 1.00 78.69 84 SER A O 1
ATOM 575 N N . LEU A 1 85 ? -8.583 -5.841 14.025 1.00 75.06 85 LEU A N 1
ATOM 576 C CA . LEU A 1 85 ? -8.872 -5.115 12.783 1.00 75.06 85 LEU A CA 1
ATOM 577 C C . LEU A 1 85 ? -7.616 -4.629 12.072 1.00 75.06 85 LEU A C 1
ATOM 579 O O . LEU A 1 85 ? -7.549 -4.736 10.850 1.00 75.06 85 LEU A O 1
ATOM 583 N N . CYS A 1 86 ? -6.628 -4.117 12.806 1.00 75.00 86 CYS A N 1
ATOM 584 C CA . CYS A 1 86 ? -5.401 -3.588 12.216 1.00 75.00 86 CYS A CA 1
ATOM 585 C C . CYS A 1 86 ? -4.733 -4.599 11.268 1.00 75.00 86 CYS A C 1
ATOM 587 O O . CYS A 1 86 ? -4.582 -4.271 10.094 1.00 75.00 86 CYS A O 1
ATOM 589 N N . PRO A 1 87 ? -4.414 -5.844 11.673 1.00 77.12 87 PRO A N 1
ATOM 590 C CA . PRO A 1 87 ? -3.821 -6.815 10.756 1.00 77.12 87 PRO A CA 1
ATOM 591 C C . PRO A 1 87 ? -4.712 -7.156 9.552 1.00 77.12 87 PRO A C 1
ATOM 593 O O . PRO A 1 87 ? -4.176 -7.342 8.462 1.00 77.12 87 PRO A O 1
ATOM 596 N N . HIS A 1 88 ? -6.043 -7.184 9.688 1.00 79.88 88 HIS A N 1
ATOM 597 C CA . HIS A 1 88 ? -6.947 -7.412 8.550 1.00 79.88 88 HIS A CA 1
ATOM 598 C C . HIS A 1 88 ? -6.961 -6.248 7.552 1.00 79.88 88 HIS A C 1
ATOM 600 O O . HIS A 1 88 ? -6.922 -6.464 6.336 1.00 79.88 88 HIS A O 1
ATOM 606 N N . VAL A 1 89 ? -6.981 -5.012 8.048 1.00 73.81 89 VAL A N 1
ATOM 607 C CA . VAL A 1 89 ? -6.884 -3.802 7.221 1.00 73.81 89 VAL A CA 1
ATOM 608 C C . VAL A 1 89 ? -5.528 -3.773 6.516 1.00 73.81 89 VAL A C 1
ATOM 610 O O . VAL A 1 89 ? -5.472 -3.588 5.305 1.00 73.81 89 VAL A O 1
ATOM 613 N N . CYS A 1 90 ? -4.441 -4.0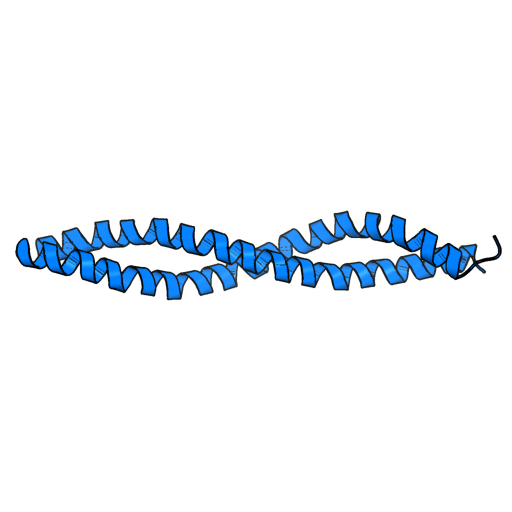58 7.233 1.00 74.81 90 CYS A N 1
ATOM 614 C CA . CYS A 1 90 ? -3.099 -4.157 6.666 1.00 74.81 90 CYS A CA 1
ATOM 615 C C . CYS A 1 90 ? -3.016 -5.235 5.575 1.00 74.81 90 CYS A C 1
ATOM 617 O O . CYS A 1 90 ? -2.524 -4.973 4.481 1.00 74.81 90 CYS A O 1
ATOM 619 N N . ALA A 1 91 ? -3.520 -6.441 5.840 1.00 76.44 91 ALA A N 1
ATOM 620 C CA . ALA A 1 91 ? -3.462 -7.554 4.896 1.00 76.44 91 ALA A CA 1
ATOM 621 C C . ALA A 1 91 ? -4.304 -7.321 3.632 1.00 76.44 91 ALA A C 1
ATOM 623 O O . ALA A 1 91 ? -3.968 -7.858 2.581 1.00 76.44 91 ALA A O 1
ATOM 624 N N . SER A 1 92 ? -5.374 -6.525 3.715 1.00 79.12 92 SER A N 1
ATOM 625 C CA . SER A 1 92 ? -6.228 -6.200 2.565 1.00 79.12 92 SER A CA 1
ATOM 626 C C . SER A 1 92 ? -5.727 -4.988 1.779 1.00 79.12 92 SER A C 1
ATOM 628 O O . SER A 1 92 ? -5.641 -5.054 0.556 1.00 79.12 92 SER A O 1
ATOM 630 N N . LEU A 1 93 ? -5.338 -3.895 2.443 1.00 74.56 93 LEU A N 1
ATOM 631 C CA . LEU A 1 93 ? -4.887 -2.678 1.760 1.00 74.56 93 LEU A CA 1
ATOM 632 C C . LEU A 1 93 ? -3.479 -2.793 1.184 1.00 74.56 93 LEU A C 1
ATOM 634 O O . LEU A 1 93 ? -3.249 -2.279 0.089 1.00 74.56 93 LEU A O 1
ATOM 638 N N . CYS A 1 94 ? -2.542 -3.451 1.873 1.00 74.31 94 CYS A N 1
ATOM 639 C CA . CYS A 1 94 ? -1.159 -3.533 1.401 1.00 74.31 94 CYS A CA 1
ATOM 640 C C . CYS A 1 94 ? -1.053 -4.116 -0.011 1.00 74.31 94 CYS A C 1
ATOM 642 O O . CYS A 1 94 ? -0.428 -3.467 -0.844 1.00 74.31 94 CYS A O 1
ATOM 644 N N . PRO A 1 95 ? -1.694 -5.251 -0.351 1.00 76.81 95 PRO A N 1
ATOM 645 C CA . PRO A 1 95 ? -1.684 -5.766 -1.716 1.00 76.81 95 PRO A CA 1
ATOM 646 C C . PRO A 1 95 ? -2.224 -4.767 -2.742 1.00 76.81 95 PRO A C 1
ATOM 648 O O . PRO A 1 95 ? -1.637 -4.633 -3.809 1.00 76.81 95 PRO A O 1
ATOM 651 N N . HIS A 1 96 ? -3.301 -4.039 -2.432 1.00 79.50 96 HIS A N 1
ATOM 652 C CA . HIS A 1 96 ? -3.903 -3.071 -3.357 1.00 79.50 96 HIS A CA 1
ATOM 653 C C . HIS A 1 96 ? -3.028 -1.833 -3.571 1.00 79.50 96 HIS A C 1
ATOM 655 O O . HIS A 1 96 ? -2.858 -1.376 -4.703 1.00 79.50 96 HIS A O 1
ATOM 661 N N . VAL A 1 97 ? -2.443 -1.301 -2.499 1.00 73.19 97 VAL A N 1
ATOM 662 C CA . VAL A 1 97 ? -1.502 -0.176 -2.560 1.00 73.19 97 VAL A CA 1
ATOM 663 C C . VAL A 1 97 ? -0.250 -0.599 -3.318 1.00 73.19 97 VAL A C 1
ATOM 665 O O . VAL A 1 97 ? 0.132 0.048 -4.288 1.00 73.19 97 VAL A O 1
ATOM 668 N N . CYS A 1 98 ? 0.344 -1.727 -2.933 1.00 73.94 98 CYS A N 1
ATOM 669 C CA . CYS A 1 98 ? 1.518 -2.292 -3.579 1.00 73.94 98 CYS A CA 1
ATOM 670 C C . CYS A 1 98 ? 1.216 -2.578 -5.090 1.00 73.94 98 CYS A C 1
ATOM 672 O O . CYS A 1 98 ? 2.007 -2.215 -5.957 1.00 73.94 98 CYS A O 1
ATOM 674 N N . ALA A 1 99 ? 0.046 -3.115 -5.463 1.00 75.94 99 ALA A N 1
ATOM 675 C CA . ALA A 1 99 ? -0.312 -3.381 -6.868 1.00 75.94 99 ALA A CA 1
ATOM 676 C C . ALA A 1 99 ? -0.620 -2.125 -7.706 1.00 75.94 99 ALA A C 1
ATOM 678 O O . ALA A 1 99 ? -0.414 -2.147 -8.916 1.00 75.94 99 ALA A O 1
ATOM 679 N N . SER A 1 100 ? -1.111 -1.043 -7.096 1.00 78.00 100 SER A N 1
ATOM 680 C CA . SER A 1 100 ? -1.437 0.202 -7.808 1.00 78.00 100 SER A CA 1
ATOM 681 C C . SER A 1 100 ? -0.240 1.145 -7.912 1.00 78.00 100 SER A C 1
ATOM 683 O O . SER A 1 100 ? 0.066 1.628 -8.998 1.00 78.00 100 SER A O 1
ATOM 685 N N . LEU A 1 101 ? 0.487 1.381 -6.817 1.00 73.62 101 LEU A N 1
ATOM 686 C CA . LEU A 1 101 ? 1.616 2.313 -6.798 1.00 73.62 101 LEU A CA 1
ATOM 687 C C . LEU A 1 101 ? 2.860 1.752 -7.474 1.00 73.62 101 LEU A C 1
ATOM 689 O O . LEU A 1 101 ? 3.543 2.498 -8.173 1.00 73.62 101 LEU A O 1
ATOM 693 N N . CYS A 1 102 ? 3.178 0.471 -7.286 1.00 73.50 102 CYS A N 1
ATOM 694 C CA . CYS A 1 102 ? 4.454 -0.053 -7.762 1.00 73.50 102 CYS A CA 1
ATOM 695 C C . CYS A 1 102 ? 4.602 0.026 -9.302 1.00 73.50 102 CYS A C 1
ATOM 697 O O . CYS A 1 102 ? 5.661 0.463 -9.752 1.00 73.50 102 CYS A O 1
ATOM 699 N N . PRO A 1 103 ? 3.569 -0.226 -10.133 1.00 76.12 103 PRO A N 1
ATOM 700 C CA . PRO A 1 103 ? 3.635 0.048 -11.572 1.00 76.12 103 PRO A CA 1
ATOM 701 C C . PRO A 1 103 ? 3.881 1.524 -11.913 1.00 76.12 103 PRO A C 1
ATOM 703 O O . PRO A 1 103 ? 4.681 1.815 -12.799 1.00 76.12 103 PRO A O 1
ATOM 706 N N . HIS A 1 104 ? 3.241 2.466 -11.211 1.00 78.56 104 HIS A N 1
ATOM 707 C CA . HIS A 1 104 ? 3.403 3.906 -11.457 1.00 78.56 104 HIS A CA 1
ATOM 708 C C . HIS A 1 104 ? 4.789 4.421 -11.054 1.00 78.56 104 HIS A C 1
ATOM 710 O O . HIS A 1 104 ? 5.418 5.198 -11.778 1.00 78.56 104 HIS A O 1
ATOM 716 N N . VAL A 1 105 ? 5.293 3.958 -9.912 1.00 72.94 105 VAL A N 1
ATOM 717 C CA . VAL A 1 105 ? 6.650 4.254 -9.446 1.00 72.94 105 VAL A CA 1
ATOM 718 C C . VAL A 1 105 ? 7.660 3.697 -10.443 1.00 72.94 105 VAL A C 1
ATOM 720 O O . VAL A 1 105 ? 8.562 4.413 -10.862 1.00 72.94 105 VAL A O 1
ATOM 723 N N . CYS A 1 106 ? 7.486 2.458 -10.897 1.00 73.56 106 CYS A N 1
ATOM 724 C CA . CYS A 1 106 ? 8.420 1.851 -11.837 1.00 73.56 106 CYS A CA 1
ATOM 725 C C . CYS A 1 106 ? 8.341 2.512 -13.224 1.00 73.56 106 CYS A C 1
ATOM 727 O O . CYS A 1 106 ? 9.375 2.816 -13.809 1.00 73.56 106 CYS A O 1
ATOM 729 N N . ALA A 1 107 ? 7.153 2.879 -13.707 1.00 76.88 107 ALA A N 1
ATOM 730 C CA . ALA A 1 107 ? 7.014 3.636 -14.952 1.00 76.88 107 ALA A CA 1
ATOM 731 C C . ALA A 1 107 ? 7.658 5.036 -14.897 1.00 76.88 107 ALA A C 1
ATOM 733 O O . ALA A 1 107 ? 8.135 5.516 -15.922 1.00 76.88 107 ALA A O 1
ATOM 734 N N . SER A 1 108 ? 7.696 5.684 -13.728 1.00 79.75 108 SER A N 1
ATOM 735 C CA . SER A 1 108 ? 8.292 7.020 -13.572 1.00 79.75 108 SER A CA 1
ATOM 736 C C . SER A 1 108 ? 9.794 6.984 -13.278 1.00 79.75 108 SER A C 1
ATOM 738 O O . SER A 1 108 ? 10.552 7.709 -13.912 1.00 79.75 108 SER A O 1
ATOM 740 N N . LEU A 1 109 ? 10.261 6.125 -12.367 1.00 75.31 109 LEU A N 1
ATOM 741 C CA . LEU A 1 109 ? 11.675 6.052 -11.983 1.00 75.31 109 LEU A CA 1
ATOM 742 C C . LEU A 1 109 ? 12.542 5.319 -13.001 1.00 75.31 109 LEU A C 1
ATOM 744 O O . LEU A 1 109 ? 13.685 5.722 -13.213 1.00 75.31 109 LEU A O 1
ATOM 748 N N . CYS A 1 110 ? 12.036 4.261 -13.639 1.00 75.00 110 CYS A N 1
ATOM 749 C CA . CYS A 1 110 ? 12.862 3.458 -14.535 1.00 75.00 110 CYS A CA 1
ATOM 750 C C . CYS A 1 110 ? 13.454 4.255 -15.706 1.00 75.00 110 CYS A C 1
ATOM 752 O O . CYS A 1 110 ? 14.654 4.124 -15.931 1.00 75.00 110 CYS A O 1
ATOM 754 N N . PRO A 1 111 ? 12.708 5.129 -16.410 1.00 79.56 111 PRO A N 1
ATOM 755 C CA . PRO A 1 111 ? 13.284 5.968 -17.458 1.00 79.56 111 PRO A CA 1
ATOM 756 C C . PRO A 1 111 ? 14.427 6.857 -16.957 1.00 79.56 111 PRO A C 1
ATOM 758 O O . PRO A 1 111 ? 15.444 6.976 -17.634 1.00 79.56 111 PRO A O 1
ATOM 761 N N . HIS A 1 112 ? 14.294 7.445 -15.764 1.00 81.50 112 HIS A N 1
ATOM 762 C CA . HIS A 1 112 ? 15.321 8.316 -15.184 1.00 81.50 112 HIS A CA 1
ATOM 763 C C . HIS A 1 112 ? 16.573 7.543 -14.769 1.00 81.50 112 HIS A C 1
ATOM 765 O O . HIS A 1 112 ? 17.690 7.976 -15.047 1.00 81.50 112 HIS A O 1
ATOM 771 N N . VAL A 1 113 ? 16.387 6.385 -14.135 1.00 76.88 113 VAL A N 1
ATOM 772 C CA . VAL A 1 113 ? 17.481 5.507 -13.705 1.00 76.88 113 VAL A CA 1
ATOM 773 C C . VAL A 1 113 ? 18.209 4.915 -14.913 1.00 76.88 113 VAL A C 1
ATOM 775 O O . VAL A 1 113 ? 19.435 4.854 -14.928 1.00 76.88 113 VAL A O 1
ATOM 778 N N . CYS A 1 114 ? 17.481 4.549 -15.968 1.00 77.19 114 CYS A N 1
ATOM 779 C CA . CYS A 1 114 ? 18.081 4.142 -17.233 1.00 77.19 114 CYS A CA 1
ATOM 780 C C . CYS A 1 114 ? 18.844 5.301 -17.879 1.00 77.19 114 CYS A C 1
ATOM 782 O O . CYS A 1 114 ? 20.016 5.155 -18.202 1.00 77.19 114 CYS A O 1
ATOM 784 N N . ALA A 1 115 ? 18.241 6.483 -18.000 1.00 80.31 115 ALA A N 1
ATOM 785 C CA . ALA A 1 115 ? 18.905 7.637 -18.601 1.00 80.31 115 ALA A CA 1
ATOM 786 C C . ALA A 1 115 ? 20.208 8.035 -17.882 1.00 80.31 115 ALA A C 1
ATOM 788 O O . ALA A 1 115 ? 21.110 8.555 -18.534 1.00 80.31 115 ALA A O 1
ATOM 789 N N . SER A 1 116 ? 20.338 7.770 -16.576 1.00 81.94 116 SER A N 1
ATOM 790 C CA . SER A 1 116 ? 21.573 8.021 -15.825 1.00 81.94 116 SER A CA 1
ATOM 791 C C . SER A 1 116 ? 22.581 6.869 -15.899 1.00 81.94 116 SER A C 1
ATOM 793 O O . SER A 1 116 ? 23.762 7.117 -16.125 1.00 81.94 116 SER A O 1
ATOM 795 N N . LEU A 1 117 ? 22.156 5.609 -15.756 1.00 79.25 117 LEU A N 1
ATOM 796 C CA . LEU A 1 117 ? 23.061 4.450 -15.773 1.00 79.25 117 LEU A CA 1
ATOM 797 C C . LEU A 1 117 ? 23.583 4.125 -17.169 1.00 79.25 117 LEU A C 1
ATOM 799 O O . LEU A 1 117 ? 24.750 3.760 -17.320 1.00 79.25 117 LEU A O 1
ATOM 803 N N . CYS A 1 118 ? 22.733 4.244 -18.187 1.00 78.62 118 CYS A N 1
ATOM 804 C CA . CYS A 1 118 ? 23.058 3.856 -19.553 1.00 78.62 118 CYS A CA 1
ATOM 805 C C . CYS A 1 118 ? 24.324 4.568 -20.070 1.00 78.62 118 CYS A C 1
ATOM 807 O O . CYS A 1 118 ? 25.234 3.860 -20.496 1.00 78.62 118 CYS A O 1
ATOM 809 N N . PRO A 1 119 ? 24.484 5.902 -19.960 1.00 80.50 119 PRO A N 1
ATOM 810 C CA . PRO A 1 119 ? 25.712 6.594 -20.361 1.00 80.50 119 PRO A CA 1
ATOM 811 C C . PRO A 1 119 ? 26.973 6.085 -19.654 1.00 80.50 119 PRO A C 1
ATOM 813 O O . PRO A 1 119 ? 28.000 5.893 -20.302 1.00 80.50 119 PRO A O 1
ATOM 816 N N . HIS A 1 120 ? 26.903 5.822 -18.346 1.00 81.19 120 HIS A N 1
ATOM 817 C CA . HIS A 1 120 ? 28.049 5.342 -17.568 1.00 81.19 120 HIS A CA 1
ATOM 818 C C . HIS A 1 120 ? 28.455 3.917 -17.950 1.00 81.19 120 HIS A C 1
ATOM 820 O O . HIS A 1 120 ? 29.642 3.628 -18.086 1.00 81.19 120 HIS A O 1
ATOM 826 N N . VAL A 1 121 ? 27.473 3.039 -18.162 1.00 77.62 121 VAL A N 1
ATOM 827 C CA . VAL A 1 121 ? 27.703 1.664 -18.625 1.00 77.62 121 VAL A CA 1
ATOM 828 C C . VAL A 1 121 ? 28.254 1.663 -20.054 1.00 77.62 121 VAL A C 1
ATOM 830 O O . VAL A 1 121 ? 29.173 0.910 -20.362 1.00 77.62 121 VAL A O 1
ATOM 833 N N . CYS A 1 122 ? 27.756 2.546 -20.922 1.00 78.06 122 CYS A N 1
ATOM 834 C CA . CYS A 1 122 ? 28.282 2.707 -22.278 1.00 78.06 122 CYS A CA 1
ATOM 835 C C . CYS A 1 122 ? 29.737 3.194 -22.268 1.00 78.06 122 CYS A C 1
ATOM 837 O O . CYS A 1 122 ? 30.565 2.646 -22.992 1.00 78.06 122 CYS A O 1
ATOM 839 N N . ALA A 1 123 ? 30.057 4.188 -21.437 1.00 79.25 123 ALA A N 1
ATOM 840 C CA . ALA A 1 123 ? 31.405 4.739 -21.321 1.00 79.25 123 ALA A CA 1
ATOM 841 C C . ALA A 1 123 ? 32.410 3.722 -20.751 1.00 79.25 123 ALA A C 1
ATOM 843 O O . ALA A 1 123 ? 33.558 3.686 -21.185 1.00 79.25 123 ALA A O 1
ATOM 844 N N . SER A 1 124 ? 31.989 2.861 -19.817 1.00 79.06 124 SER A N 1
ATOM 845 C CA . SER A 1 124 ? 32.866 1.830 -19.246 1.00 79.06 124 SER A CA 1
ATOM 846 C C . SER A 1 124 ? 33.110 0.651 -20.192 1.00 79.06 124 SER A C 1
ATOM 848 O O . SER A 1 124 ? 34.222 0.128 -20.241 1.00 79.06 124 SER A O 1
ATOM 850 N N . LEU A 1 125 ? 32.102 0.248 -20.973 1.00 74.81 125 LEU A N 1
ATOM 851 C CA . LEU A 1 125 ? 32.230 -0.798 -21.996 1.00 74.81 125 LEU A CA 1
ATOM 852 C C . LEU A 1 125 ? 33.002 -0.321 -23.234 1.00 74.81 125 LEU A C 1
ATOM 854 O O . LEU A 1 125 ? 33.566 -1.141 -23.958 1.00 74.81 125 LEU A O 1
ATOM 858 N N . CYS A 1 126 ? 33.020 0.990 -23.482 1.00 70.75 126 CYS A N 1
ATOM 859 C CA . CYS A 1 126 ? 33.627 1.606 -24.658 1.00 70.75 126 CYS A CA 1
ATOM 860 C C . CYS A 1 126 ? 34.514 2.801 -24.269 1.00 70.75 126 CYS A C 1
ATOM 862 O O . CYS A 1 126 ? 34.190 3.934 -24.616 1.00 70.75 126 CYS A O 1
ATOM 864 N N . PRO A 1 127 ? 35.658 2.565 -23.597 1.00 65.38 127 PRO A N 1
ATOM 865 C CA . PRO A 1 127 ? 36.527 3.626 -23.075 1.00 65.38 127 PRO A CA 1
ATOM 866 C C . PRO A 1 127 ? 37.308 4.405 -24.154 1.00 65.38 127 PRO A C 1
ATOM 868 O O . PRO A 1 127 ? 38.070 5.308 -23.822 1.00 65.38 127 PRO A O 1
ATOM 871 N N . HIS A 1 128 ? 37.160 4.046 -25.435 1.00 55.53 128 HIS A N 1
ATOM 872 C CA . HIS A 1 128 ? 37.903 4.616 -26.569 1.00 55.53 128 HIS A CA 1
ATOM 873 C C . HIS A 1 128 ? 37.008 5.309 -27.612 1.00 55.53 128 HIS A C 1
ATOM 875 O O . HIS A 1 128 ? 37.321 5.286 -28.803 1.00 55.53 128 HIS A O 1
ATOM 881 N N . VAL A 1 129 ? 35.903 5.920 -27.176 1.00 50.47 129 VAL A N 1
ATOM 882 C CA . VAL A 1 129 ? 35.195 6.960 -27.946 1.00 50.47 129 VAL A CA 1
ATOM 883 C C . VAL A 1 129 ? 35.373 8.292 -27.239 1.00 50.47 129 VAL A C 1
ATOM 885 O O . VAL A 1 129 ? 35.182 8.306 -26.004 1.00 50.47 129 VAL A O 1
#